Protein AF-A0A525PQC7-F1 (afdb_monomer_lite)

Foldseek 3Di:
DPPPFDKDKFFQAPWDQDPDPVCGTDEEGMWIDTNNHTDDGYHPVVDDPDD

Secondary structure (DSSP, 8-state):
------EEEE---S-EE---SSS-EES-SEEEEETTEEEEEE-GGGS----

Structure (mmCIF, N/CA/C/O backbone):
data_AF-A0A525PQC7-F1
#
_entry.id   AF-A0A525PQC7-F1
#
loop_
_atom_site.group_PDB
_atom_site.id
_atom_site.type_symbol
_atom_site.label_atom_id
_atom_site.label_alt_id
_atom_site.label_comp_id
_atom_site.label_asym_id
_atom_site.label_entity_id
_atom_site.label_seq_id
_atom_site.pdbx_PDB_ins_code
_atom_site.Cartn_x
_atom_site.Cartn_y
_atom_site.Cartn_z
_atom_site.occupancy
_atom_site.B_iso_or_equiv
_atom_site.auth_seq_id
_atom_site.auth_comp_id
_atom_site.auth_asym_id
_atom_site.auth_atom_id
_atom_site.pdbx_PDB_model_num
ATOM 1 N N . MET A 1 1 ? -9.047 -2.556 27.994 1.00 47.56 1 MET A N 1
ATOM 2 C CA . MET A 1 1 ? -8.123 -2.827 26.876 1.00 47.56 1 MET A CA 1
ATOM 3 C C . MET A 1 1 ? -9.007 -3.242 25.718 1.00 47.56 1 MET A C 1
ATOM 5 O O . MET A 1 1 ? -9.717 -4.224 25.867 1.00 47.56 1 MET A O 1
ATOM 9 N N . SER A 1 2 ? -9.141 -2.416 24.680 1.00 50.53 2 SER A N 1
ATOM 10 C CA . SER A 1 2 ? -10.004 -2.746 23.541 1.00 50.53 2 SER A CA 1
ATOM 11 C C . SER A 1 2 ? -9.237 -3.681 22.610 1.00 50.53 2 SER A C 1
ATOM 13 O O . SER A 1 2 ? -8.434 -3.218 21.804 1.00 50.53 2 SER A O 1
ATOM 15 N N . ASP A 1 3 ? -9.467 -4.983 22.769 1.00 58.72 3 ASP A N 1
ATOM 16 C CA . ASP A 1 3 ? -8.960 -6.083 21.932 1.00 58.72 3 ASP A CA 1
ATOM 17 C C . ASP A 1 3 ? -9.647 -6.132 20.552 1.00 58.72 3 ASP A C 1
ATOM 19 O O . ASP A 1 3 ? -10.008 -7.188 20.036 1.00 58.72 3 AS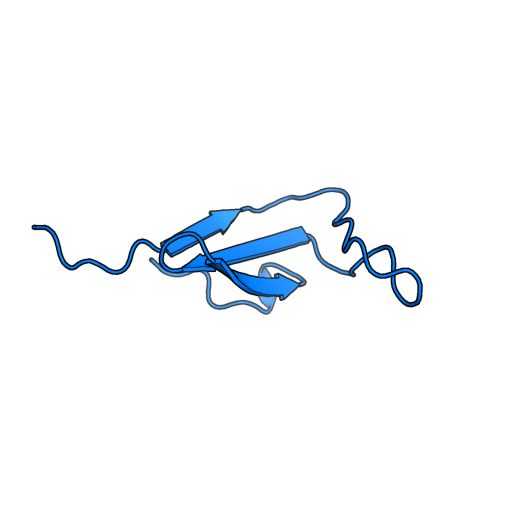P A O 1
ATOM 23 N N . THR A 1 4 ? -9.859 -4.977 19.926 1.00 62.44 4 THR A N 1
ATOM 24 C CA . THR A 1 4 ? -10.220 -4.935 18.510 1.00 62.44 4 THR A CA 1
ATOM 25 C C . THR A 1 4 ? -8.908 -4.838 17.756 1.00 62.44 4 THR A C 1
ATOM 27 O O . THR A 1 4 ? -8.200 -3.839 1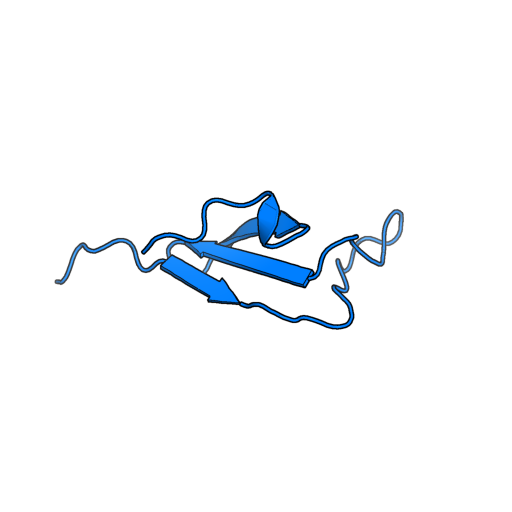7.892 1.00 62.44 4 THR A O 1
ATOM 30 N N . SER A 1 5 ? -8.540 -5.885 17.014 1.00 71.94 5 SER A N 1
ATOM 31 C CA . SER A 1 5 ? -7.351 -5.840 16.164 1.00 71.94 5 SER A CA 1
ATOM 32 C C . SER A 1 5 ? -7.434 -4.594 15.283 1.00 71.94 5 SER A C 1
ATOM 34 O O . SER A 1 5 ? -8.349 -4.459 14.477 1.00 71.94 5 SER A O 1
ATOM 36 N N . ALA A 1 6 ? -6.517 -3.648 15.476 1.00 89.25 6 ALA A N 1
ATOM 37 C CA . ALA A 1 6 ? -6.582 -2.367 14.793 1.00 89.25 6 ALA A CA 1
ATOM 38 C C . ALA A 1 6 ? -6.142 -2.567 13.337 1.00 89.25 6 ALA A C 1
ATOM 40 O O . ALA A 1 6 ? -4.946 -2.733 13.071 1.00 89.25 6 ALA A O 1
ATOM 41 N N . LYS A 1 7 ? -7.113 -2.595 12.416 1.00 94.12 7 LYS A N 1
ATOM 42 C CA . LYS A 1 7 ? -6.887 -2.649 10.968 1.00 94.12 7 LYS A CA 1
ATOM 43 C C . LYS A 1 7 ? -6.820 -1.227 10.416 1.00 94.12 7 LYS A C 1
ATOM 45 O O . LYS A 1 7 ? -7.734 -0.429 10.601 1.00 94.12 7 LYS A O 1
ATOM 50 N N . LEU A 1 8 ? -5.721 -0.909 9.745 1.00 95.50 8 LEU A N 1
ATOM 51 C CA . LEU A 1 8 ? -5.519 0.334 9.011 1.00 95.50 8 LEU A CA 1
ATOM 52 C C . LEU A 1 8 ? -5.420 -0.001 7.527 1.00 95.50 8 LEU A C 1
ATOM 54 O O . LEU A 1 8 ? -4.589 -0.817 7.135 1.00 95.50 8 LEU A O 1
ATOM 58 N N . VAL A 1 9 ? -6.238 0.658 6.711 1.00 97.00 9 VAL A N 1
ATOM 59 C CA . VAL A 1 9 ? -6.222 0.514 5.254 1.00 97.00 9 VAL A CA 1
ATOM 60 C C . VAL A 1 9 ? -5.883 1.865 4.634 1.00 97.00 9 VAL A C 1
ATOM 62 O O . VAL A 1 9 ? -6.620 2.834 4.815 1.00 97.00 9 VAL A O 1
ATOM 65 N N . ILE A 1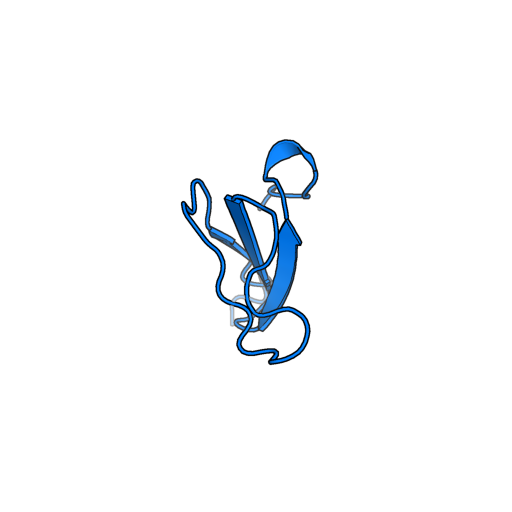 10 ? -4.767 1.928 3.912 1.00 97.38 10 ILE A N 1
ATOM 66 C CA . ILE A 1 10 ? -4.284 3.122 3.209 1.00 97.38 10 ILE A CA 1
ATOM 67 C C . ILE A 1 10 ? -4.534 2.910 1.716 1.00 97.38 10 ILE A C 1
ATOM 69 O O . ILE A 1 10 ? -4.123 1.881 1.191 1.00 97.38 10 ILE A O 1
ATOM 73 N N . ARG A 1 11 ? -5.197 3.862 1.052 1.00 97.69 11 ARG A N 1
ATOM 74 C CA . ARG A 1 11 ? -5.680 3.755 -0.338 1.00 97.69 11 ARG A CA 1
ATOM 75 C C . ARG A 1 11 ? -5.181 4.905 -1.207 1.00 97.69 11 ARG A C 1
ATOM 77 O O . ARG A 1 11 ? -4.712 5.917 -0.686 1.00 97.69 11 ARG A O 1
ATOM 84 N N . ASN A 1 12 ? -5.361 4.753 -2.520 1.00 97.81 12 ASN A N 1
ATOM 85 C CA . ASN A 1 12 ? -5.047 5.754 -3.543 1.00 97.81 12 ASN A CA 1
ATOM 86 C C . ASN A 1 12 ? -3.581 6.218 -3.496 1.00 97.81 12 ASN A C 1
ATOM 88 O O . ASN A 1 12 ? -3.268 7.393 -3.699 1.00 97.81 12 ASN A O 1
ATOM 92 N N . ILE A 1 13 ? -2.676 5.285 -3.203 1.00 98.12 13 ILE A N 1
ATOM 93 C CA . ILE A 1 13 ? -1.238 5.531 -3.166 1.00 98.12 13 ILE A CA 1
ATOM 94 C C . ILE A 1 13 ? -0.716 5.628 -4.604 1.00 98.12 13 ILE A C 1
ATOM 96 O O . ILE A 1 13 ? -0.946 4.738 -5.413 1.00 98.12 13 ILE A O 1
ATOM 100 N N . GLY A 1 14 ? 0.016 6.700 -4.923 1.00 98.31 14 GLY A N 1
ATOM 101 C CA . GLY A 1 14 ? 0.602 6.874 -6.259 1.00 98.31 14 GLY A CA 1
ATOM 102 C C . GLY A 1 14 ? 1.821 5.984 -6.536 1.00 98.31 14 GLY A C 1
ATOM 103 O O . GLY A 1 14 ? 2.106 5.688 -7.691 1.00 98.31 14 GLY A O 1
ATOM 104 N N . MET A 1 15 ? 2.560 5.586 -5.494 1.00 97.62 15 MET A N 1
ATOM 105 C CA . MET A 1 15 ? 3.725 4.699 -5.584 1.00 97.62 15 MET A CA 1
ATOM 106 C C . MET A 1 15 ? 4.038 4.073 -4.219 1.00 97.62 15 MET A C 1
ATOM 108 O O . MET A 1 15 ? 4.054 4.780 -3.210 1.00 97.62 15 MET A O 1
ATOM 112 N N . ILE A 1 16 ? 4.346 2.773 -4.193 1.00 97.94 16 ILE A N 1
ATOM 113 C CA . ILE A 1 16 ? 4.777 2.053 -2.988 1.00 97.94 16 ILE A CA 1
ATOM 114 C C . ILE A 1 16 ? 6.271 1.729 -3.114 1.00 97.94 16 ILE A C 1
ATOM 116 O O . ILE A 1 16 ? 6.662 0.908 -3.940 1.00 97.94 16 ILE A O 1
ATOM 120 N N . LEU A 1 17 ? 7.111 2.359 -2.289 1.00 97.62 17 LEU A N 1
ATOM 121 C CA . LEU A 1 17 ? 8.540 2.034 -2.197 1.00 97.62 17 LEU A CA 1
ATOM 122 C C . LEU A 1 17 ? 8.755 0.915 -1.173 1.00 97.62 17 LEU A C 1
ATOM 124 O O . LEU A 1 17 ? 8.396 1.065 -0.006 1.00 97.62 17 LEU A O 1
ATOM 128 N N . SER A 1 18 ? 9.349 -0.198 -1.603 1.00 95.38 18 SER A N 1
ATOM 129 C CA . SER A 1 18 ? 9.487 -1.412 -0.786 1.00 95.38 18 SER A CA 1
ATOM 130 C C . SER A 1 18 ? 10.702 -1.410 0.146 1.00 95.38 18 SER A C 1
ATOM 132 O O . SER A 1 18 ? 10.727 -2.135 1.140 1.00 95.38 18 SER A O 1
ATOM 134 N N . GLY A 1 19 ? 11.747 -0.657 -0.214 1.00 95.25 19 GLY A N 1
ATOM 135 C CA . GLY A 1 19 ? 13.073 -0.751 0.403 1.00 95.25 19 GLY A CA 1
ATOM 136 C C . GLY A 1 19 ? 13.880 -2.006 0.025 1.00 95.25 19 GLY A C 1
ATOM 137 O O . GLY A 1 19 ? 15.007 -2.147 0.496 1.00 95.25 19 GLY A O 1
ATOM 138 N N . LYS A 1 20 ? 13.351 -2.900 -0.823 1.00 95.94 20 LYS A N 1
ATOM 139 C CA . LYS A 1 20 ? 14.083 -4.045 -1.389 1.00 95.94 20 LYS A CA 1
ATOM 140 C C . LYS A 1 20 ? 14.908 -3.597 -2.592 1.00 95.94 20 LYS A C 1
ATOM 142 O O . LYS A 1 20 ? 14.392 -2.907 -3.462 1.00 95.94 20 LYS A O 1
ATOM 147 N N . MET A 1 21 ? 16.170 -4.004 -2.687 1.00 95.62 21 MET A N 1
ATOM 148 C CA . MET A 1 21 ? 17.033 -3.580 -3.803 1.00 95.62 21 MET A CA 1
ATOM 149 C C . MET A 1 21 ? 16.647 -4.268 -5.117 1.00 95.62 21 MET A C 1
ATOM 151 O O . MET A 1 21 ? 16.738 -3.676 -6.187 1.00 95.62 21 MET A O 1
ATOM 155 N N . GLU A 1 22 ? 16.204 -5.516 -5.022 1.00 96.88 22 GLU A N 1
ATOM 156 C CA . GLU A 1 22 ? 15.780 -6.372 -6.125 1.00 96.88 22 GLU A CA 1
ATOM 157 C C . GLU A 1 22 ? 14.391 -6.018 -6.676 1.00 96.88 22 GLU A C 1
ATOM 159 O O . GLU A 1 22 ? 14.100 -6.298 -7.835 1.00 96.88 22 GLU A O 1
ATOM 164 N N . GLU A 1 23 ? 13.549 -5.380 -5.863 1.00 96.25 23 GLU A N 1
ATOM 165 C CA . GLU A 1 23 ? 12.168 -5.029 -6.200 1.00 96.25 23 GLU A CA 1
ATOM 166 C C . GLU A 1 23 ? 11.789 -3.712 -5.496 1.00 96.25 23 GLU A C 1
ATOM 168 O O . GLU A 1 23 ? 11.001 -3.728 -4.553 1.00 96.25 23 GLU A O 1
ATOM 173 N N . PRO A 1 24 ? 12.392 -2.566 -5.869 1.00 96.50 24 PRO A N 1
ATOM 174 C CA . PRO A 1 24 ? 12.335 -1.313 -5.098 1.00 96.50 24 PRO A CA 1
ATOM 175 C C . PRO A 1 24 ? 10.968 -0.627 -5.091 1.00 96.50 24 PRO A C 1
ATOM 177 O O . PRO A 1 24 ? 10.690 0.189 -4.209 1.00 96.50 24 PRO A O 1
ATOM 180 N N . ILE A 1 25 ? 10.124 -0.953 -6.066 1.00 97.81 25 ILE A N 1
ATOM 181 C CA . ILE A 1 25 ? 8.773 -0.426 -6.217 1.00 97.81 25 ILE A CA 1
ATOM 182 C C . ILE A 1 25 ? 7.831 -1.622 -6.260 1.00 97.81 25 ILE A C 1
ATOM 184 O O . ILE A 1 25 ? 8.057 -2.545 -7.038 1.00 97.81 25 ILE A O 1
ATOM 188 N N . PHE A 1 26 ? 6.791 -1.596 -5.433 1.00 97.56 26 PHE A N 1
ATOM 189 C CA . PHE A 1 26 ? 5.705 -2.565 -5.511 1.00 97.56 26 PHE A CA 1
ATOM 190 C C . PHE A 1 26 ? 4.570 -2.032 -6.380 1.00 97.56 26 PHE A C 1
ATOM 192 O O . PHE A 1 26 ? 4.216 -0.853 -6.295 1.00 97.56 26 PHE A O 1
ATOM 199 N N . ASP A 1 27 ? 3.972 -2.926 -7.163 1.00 97.19 27 ASP A N 1
ATOM 200 C CA . ASP A 1 27 ? 2.732 -2.650 -7.878 1.00 97.19 27 ASP A CA 1
ATOM 201 C C . ASP A 1 27 ? 1.550 -2.593 -6.902 1.00 97.19 27 ASP A C 1
ATOM 203 O O . ASP A 1 27 ? 1.403 -3.438 -6.014 1.00 97.19 27 ASP A O 1
ATOM 207 N N . GLY A 1 28 ? 0.692 -1.590 -7.079 1.00 97.75 28 GLY A N 1
ATOM 208 C CA . GLY A 1 28 ? -0.508 -1.404 -6.271 1.00 97.75 28 GLY A CA 1
ATOM 209 C C . GLY A 1 28 ? -0.734 0.038 -5.836 1.00 97.75 28 GLY A C 1
ATOM 210 O O . GLY A 1 28 ? 0.104 0.916 -6.029 1.00 97.75 28 GLY A O 1
ATOM 211 N N . ASP A 1 29 ? -1.891 0.263 -5.226 1.00 98.31 29 ASP A N 1
ATOM 212 C CA . ASP A 1 29 ? -2.346 1.556 -4.713 1.00 98.31 29 ASP A CA 1
ATOM 213 C C . ASP A 1 29 ? -2.888 1.463 -3.274 1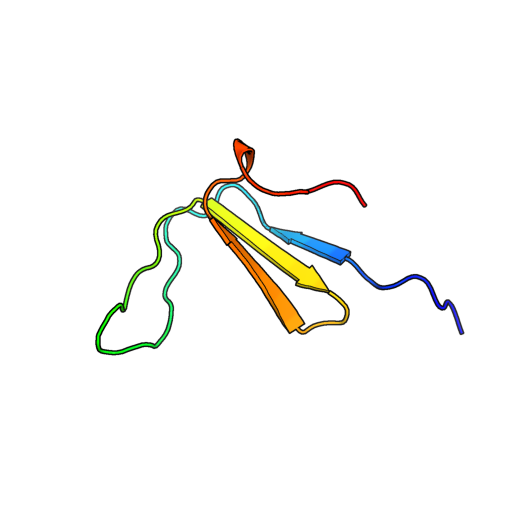.00 98.31 29 ASP A C 1
ATOM 215 O O . ASP A 1 29 ? -3.428 2.443 -2.748 1.00 98.31 29 ASP A O 1
ATOM 219 N N . CYS A 1 30 ? -2.723 0.304 -2.622 1.00 98.38 30 CYS A N 1
ATOM 220 C CA . CYS A 1 30 ? -3.276 0.010 -1.308 1.00 98.38 30 CYS A CA 1
ATOM 221 C C . CYS A 1 30 ? -2.309 -0.779 -0.405 1.00 98.38 30 CYS A C 1
ATOM 223 O O . CYS A 1 30 ? -1.594 -1.679 -0.850 1.00 98.38 30 CYS A O 1
ATOM 225 N N . VAL A 1 31 ? -2.315 -0.458 0.895 1.00 97.94 31 VAL A N 1
ATOM 226 C CA . VAL A 1 31 ? -1.552 -1.146 1.954 1.00 97.94 31 VAL A CA 1
ATOM 227 C C . VAL A 1 31 ? -2.446 -1.376 3.173 1.00 97.94 31 VAL A C 1
ATOM 229 O O . VAL A 1 31 ? -3.118 -0.455 3.640 1.00 97.94 31 VAL A O 1
ATOM 232 N N . ILE A 1 32 ? -2.416 -2.593 3.723 1.00 97.44 32 ILE A N 1
ATOM 233 C CA . ILE A 1 32 ? -3.145 -2.971 4.940 1.00 97.44 32 ILE A CA 1
ATOM 234 C C . ILE A 1 32 ? -2.155 -3.237 6.068 1.00 97.44 32 ILE A C 1
ATOM 236 O O . ILE A 1 32 ? -1.283 -4.106 5.954 1.00 97.44 32 ILE A O 1
ATOM 240 N N . ALA A 1 33 ? -2.342 -2.556 7.197 1.00 96.44 33 ALA A N 1
ATOM 241 C CA . ALA A 1 33 ? -1.636 -2.834 8.436 1.00 96.44 33 ALA A CA 1
ATOM 242 C C . ALA A 1 33 ? -2.582 -3.385 9.509 1.00 96.44 33 ALA A C 1
ATOM 244 O O . ALA A 1 33 ? -3.654 -2.837 9.750 1.00 96.44 33 ALA A O 1
ATOM 245 N N . ILE A 1 34 ? -2.155 -4.449 10.186 1.00 94.69 34 ILE A N 1
ATOM 246 C CA . ILE A 1 34 ? -2.860 -5.057 11.315 1.00 94.69 34 ILE A CA 1
ATOM 247 C C . ILE A 1 34 ? -1.961 -4.915 12.538 1.00 94.69 34 ILE A C 1
ATOM 249 O O . ILE A 1 34 ? -0.809 -5.354 12.527 1.00 94.69 34 ILE A O 1
ATOM 253 N N . ASN A 1 35 ? -2.469 -4.274 13.592 1.00 93.44 35 ASN A N 1
ATOM 254 C CA . ASN A 1 35 ? -1.732 -4.040 14.841 1.00 93.44 35 ASN A CA 1
ATOM 255 C C . ASN A 1 35 ? -0.363 -3.366 14.601 1.00 93.44 35 ASN A C 1
ATOM 257 O O . ASN A 1 35 ? 0.656 -3.755 15.174 1.00 93.44 35 ASN A O 1
ATOM 261 N N . GLY A 1 36 ? -0.336 -2.378 13.700 1.00 92.19 36 GLY A N 1
ATOM 262 C CA . GLY A 1 36 ? 0.865 -1.608 13.360 1.00 92.19 36 GLY A CA 1
ATOM 263 C C . GLY A 1 36 ? 1.884 -2.327 12.466 1.00 92.19 36 GLY A C 1
ATOM 264 O O . GLY A 1 36 ? 2.955 -1.777 12.227 1.00 92.19 36 GLY A O 1
ATOM 265 N N . LYS A 1 37 ? 1.580 -3.528 11.955 1.00 94.75 37 LYS A N 1
ATOM 266 C CA . LYS A 1 37 ? 2.444 -4.269 11.020 1.00 94.75 37 LYS A CA 1
ATOM 267 C C . LYS A 1 37 ? 1.793 -4.392 9.650 1.00 94.75 37 LYS A C 1
ATOM 269 O O . LYS A 1 37 ? 0.609 -4.707 9.573 1.00 94.75 37 LYS A O 1
ATOM 274 N N . ILE A 1 38 ? 2.568 -4.198 8.581 1.00 96.31 38 ILE A N 1
ATOM 275 C CA . ILE A 1 38 ? 2.102 -4.430 7.206 1.00 96.31 38 ILE A CA 1
ATOM 276 C C . ILE A 1 38 ? 1.745 -5.912 7.054 1.00 96.31 38 ILE A C 1
ATOM 278 O O . ILE A 1 38 ? 2.551 -6.786 7.368 1.00 96.31 38 ILE A O 1
ATOM 282 N N . SER A 1 39 ? 0.526 -6.168 6.594 1.00 96.62 39 SER A N 1
ATOM 283 C CA . SER A 1 39 ? -0.040 -7.506 6.395 1.00 96.62 39 SER A CA 1
ATOM 284 C C . SER A 1 39 ? -0.249 -7.835 4.917 1.00 96.62 39 SER A C 1
ATOM 286 O O . SER A 1 39 ? -0.071 -8.984 4.526 1.00 96.62 39 SER A O 1
ATOM 288 N N . ALA A 1 40 ? -0.570 -6.829 4.096 1.00 97.44 40 ALA A N 1
ATOM 289 C CA . ALA A 1 40 ? -0.733 -6.954 2.652 1.00 97.44 40 ALA A CA 1
ATOM 290 C C . ALA A 1 40 ? -0.492 -5.606 1.953 1.00 97.44 40 ALA A C 1
ATOM 292 O O . ALA A 1 40 ? -0.653 -4.543 2.560 1.00 97.44 40 ALA A O 1
ATOM 293 N N . TRP A 1 41 ? -0.138 -5.659 0.672 1.00 97.94 41 TRP A N 1
ATOM 294 C CA . TRP A 1 41 ? -0.099 -4.529 -0.258 1.00 97.94 41 TRP A CA 1
ATOM 295 C C . TRP A 1 41 ? -0.512 -5.012 -1.654 1.00 97.94 41 TRP A C 1
ATOM 297 O O . TRP A 1 41 ? -0.417 -6.206 -1.942 1.00 97.94 41 TRP A O 1
ATOM 307 N N . GLY A 1 42 ? -0.994 -4.105 -2.500 1.00 98.12 42 GLY A N 1
ATOM 308 C CA . GLY A 1 42 ? -1.472 -4.430 -3.845 1.00 98.12 42 GLY A CA 1
ATOM 309 C C . GLY A 1 42 ? -2.501 -3.422 -4.346 1.00 98.12 42 GL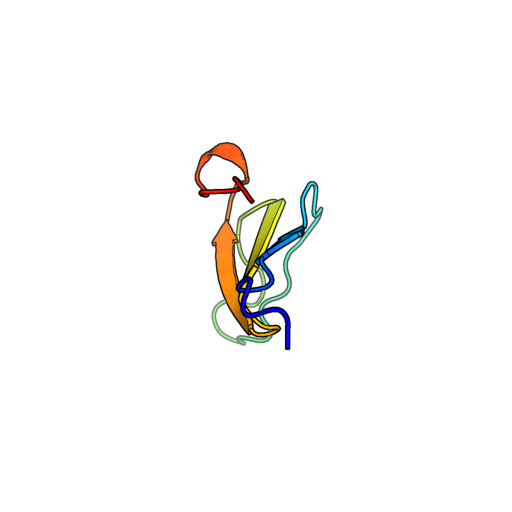Y A C 1
ATOM 310 O O . GLY A 1 42 ? -2.573 -2.301 -3.841 1.00 98.12 42 GLY A O 1
ATOM 311 N N . TYR A 1 43 ? -3.299 -3.808 -5.340 1.00 98.25 43 TYR A N 1
ATOM 312 C CA . TYR A 1 43 ? -4.423 -2.991 -5.797 1.00 98.25 43 TYR A CA 1
ATOM 313 C C . TYR A 1 43 ? -5.608 -3.119 -4.838 1.00 98.25 43 TYR A C 1
ATOM 315 O O . TYR A 1 43 ? -5.970 -4.228 -4.455 1.00 98.25 43 TYR A O 1
ATOM 323 N N . GLU A 1 44 ? -6.249 -2.001 -4.492 1.00 97.75 44 GLU A N 1
ATOM 324 C CA . GLU A 1 44 ? -7.371 -1.956 -3.541 1.00 97.75 44 GLU A CA 1
ATOM 325 C C . GLU A 1 44 ? -8.461 -2.987 -3.865 1.00 97.75 44 GLU A C 1
ATOM 327 O O . GLU A 1 44 ? -8.923 -3.707 -2.984 1.00 97.75 44 GLU A O 1
ATOM 332 N N . LYS A 1 45 ? -8.833 -3.092 -5.144 1.00 96.88 45 LYS A N 1
ATOM 333 C CA . LYS A 1 45 ? -9.876 -4.006 -5.638 1.00 96.88 45 LYS A CA 1
ATOM 334 C C . LYS A 1 45 ? -9.599 -5.492 -5.359 1.00 96.88 45 LYS A C 1
ATOM 336 O O . LYS A 1 45 ? -10.527 -6.291 -5.426 1.00 96.88 45 LYS A O 1
ATOM 341 N N . ASP A 1 46 ? -8.343 -5.847 -5.094 1.00 97.81 46 ASP A N 1
ATOM 342 C CA . ASP A 1 46 ? -7.879 -7.222 -4.912 1.00 97.81 46 ASP A CA 1
ATOM 343 C C . ASP A 1 46 ? -7.608 -7.547 -3.426 1.00 97.81 46 ASP A C 1
ATOM 345 O O . ASP A 1 46 ? -7.236 -8.675 -3.099 1.00 97.81 46 ASP A O 1
ATOM 349 N N . LEU A 1 47 ? -7.786 -6.581 -2.512 1.00 96.94 47 LEU A N 1
ATOM 350 C CA . LEU A 1 47 ? -7.500 -6.726 -1.083 1.00 96.94 47 LEU A CA 1
ATOM 351 C C . LEU A 1 47 ? -8.770 -6.689 -0.221 1.00 96.94 47 LEU A C 1
ATOM 353 O O . LEU A 1 47 ? -9.692 -5.913 -0.471 1.00 96.94 47 LEU A O 1
ATOM 357 N N . ASP A 1 48 ? -8.781 -7.467 0.869 1.00 95.19 48 ASP A N 1
ATOM 358 C CA . ASP A 1 48 ? -9.828 -7.378 1.894 1.00 95.19 48 ASP A CA 1
ATOM 359 C C . ASP A 1 48 ? -9.656 -6.108 2.736 1.00 95.19 48 ASP A C 1
ATOM 361 O O . ASP A 1 48 ? -8.908 -6.059 3.721 1.00 95.19 48 ASP A O 1
ATOM 365 N N . CYS A 1 49 ? -10.395 -5.080 2.345 1.00 93.69 49 CYS A N 1
ATOM 366 C CA . CYS A 1 49 ? -10.328 -3.764 2.946 1.00 93.69 49 CYS A CA 1
ATOM 367 C C . CYS A 1 49 ? -11.462 -3.467 3.948 1.00 93.69 49 CYS A C 1
ATOM 369 O O . CYS A 1 49 ? -11.604 -2.305 4.349 1.00 93.69 49 CYS A O 1
ATOM 371 N N . GLU A 1 50 ? -12.261 -4.468 4.338 1.00 87.75 50 GLU A N 1
ATOM 372 C CA . GLU A 1 50 ? -13.309 -4.316 5.359 1.00 87.75 50 GLU A CA 1
ATOM 373 C C . GLU A 1 50 ? -12.695 -4.229 6.765 1.00 87.75 50 GLU A C 1
ATOM 375 O O . GLU A 1 50 ? -11.645 -4.825 7.021 1.00 87.75 50 GLU A O 1
ATOM 380 N N . ALA A 1 51 ? -13.307 -3.437 7.653 1.00 69.25 51 ALA A N 1
ATOM 381 C CA . ALA A 1 51 ? -12.803 -3.127 8.997 1.00 69.25 51 ALA A CA 1
ATOM 382 C C . ALA A 1 51 ? -13.465 -3.974 10.088 1.00 69.25 51 ALA A C 1
ATOM 384 O O . ALA A 1 51 ? -14.694 -4.190 9.996 1.00 69.25 51 ALA A O 1
#

pLDDT: mean 92.06, std 12.26, range [47.56, 98.38]

Radius of gyration: 12.15 Å; chains: 1; bounding box: 30×14×35 Å

Sequence (51 aa):
MSDTSAKLVIRNIGMILSGKMEEPIFDGDCVIAINGKISAW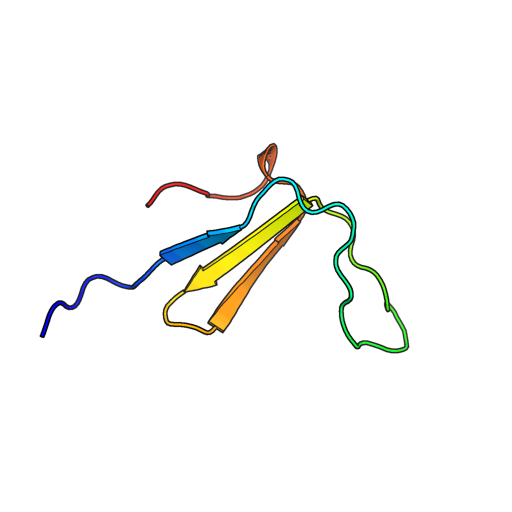GYEKDLDCEA